Protein AF-C2ET34-F1 (afdb_monomer_lite)

Sequence (80 aa):
GVTGTPEPALRRFELALLGHLGYGVNFTHCAGSGEPVDDTMTYRYREEKGFIASVVIDNKTFTGRQLKALNAREFPDADT

Radius of gyration: 13.27 Å; chains: 1; bounding box: 35×25×38 Å

Structure (mmCIF, N/CA/C/O backbone):
data_AF-C2ET34-F1
#
_entry.id   AF-C2ET34-F1
#
loop_
_atom_site.group_PDB
_atom_site.id
_atom_site.type_symbol
_atom_site.label_atom_id
_atom_site.label_alt_id
_atom_site.label_comp_id
_atom_site.label_asym_id
_atom_site.label_entity_id
_atom_site.label_seq_id
_atom_site.pdbx_PDB_ins_code
_atom_site.Cartn_x
_atom_site.Cartn_y
_atom_site.Cartn_z
_atom_site.occupancy
_atom_site.B_iso_or_equiv
_atom_site.auth_seq_id
_atom_site.auth_comp_id
_atom_site.auth_asym_id
_atom_site.auth_atom_id
_atom_site.pdbx_PDB_model_num
ATOM 1 N N . GLY A 1 1 ? -20.723 -0.534 24.675 1.00 40.28 1 GLY A N 1
ATOM 2 C CA . GLY A 1 1 ? -19.671 0.492 24.582 1.00 40.28 1 GLY A CA 1
ATOM 3 C C . GLY A 1 1 ? -18.709 0.052 23.512 1.00 40.28 1 GLY A C 1
ATOM 4 O O . GLY A 1 1 ? -18.258 -1.080 23.586 1.00 40.28 1 GLY A O 1
ATOM 5 N N . VAL A 1 2 ? -18.471 0.871 22.490 1.00 50.41 2 VAL A N 1
ATOM 6 C CA . VAL A 1 2 ? -17.443 0.571 21.484 1.00 50.41 2 VAL A CA 1
ATOM 7 C C . VAL A 1 2 ? -16.094 0.858 22.135 1.00 50.41 2 VAL A C 1
ATOM 9 O O . VAL A 1 2 ? -15.646 1.996 22.181 1.00 50.41 2 VAL A O 1
ATOM 12 N N . THR A 1 3 ? -15.494 -0.168 22.730 1.00 54.28 3 THR A N 1
ATOM 13 C CA . THR A 1 3 ? -14.094 -0.164 23.163 1.00 54.28 3 THR A CA 1
ATOM 14 C C . THR A 1 3 ? -13.236 -0.548 21.962 1.00 54.28 3 THR A C 1
ATOM 16 O O . THR A 1 3 ? -12.770 -1.676 21.852 1.00 54.28 3 THR A O 1
ATOM 19 N N . GLY A 1 4 ? -13.122 0.367 21.010 1.00 61.47 4 GLY A N 1
ATOM 20 C CA . GLY A 1 4 ? -12.124 0.327 19.949 1.00 61.47 4 GLY A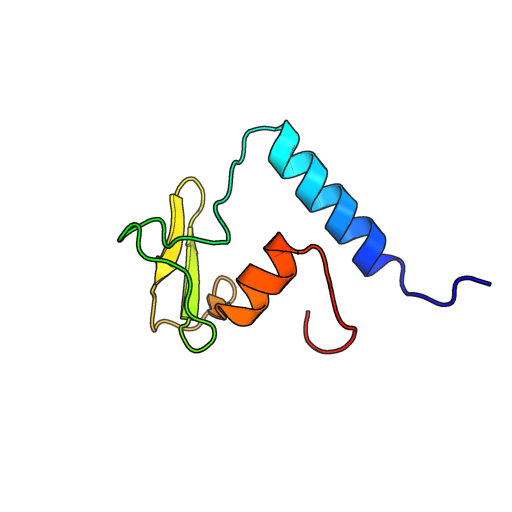 CA 1
ATOM 21 C C . GLY A 1 4 ? -11.492 1.705 19.914 1.00 61.47 4 GLY A C 1
ATOM 22 O O . GLY A 1 4 ? -12.201 2.700 20.092 1.00 61.47 4 GLY A O 1
ATOM 23 N N . THR A 1 5 ? -10.177 1.781 19.764 1.00 72.38 5 THR A N 1
ATOM 24 C CA . THR A 1 5 ? -9.502 3.064 19.567 1.00 72.38 5 THR A CA 1
ATOM 25 C C . THR A 1 5 ? -10.135 3.812 18.380 1.00 72.38 5 THR A C 1
ATOM 27 O O . THR A 1 5 ? -10.729 3.182 17.504 1.00 72.38 5 THR A O 1
ATOM 30 N N . PRO A 1 6 ? -10.103 5.157 18.328 1.00 81.44 6 PRO A N 1
ATOM 31 C CA . PRO A 1 6 ? -10.694 5.912 17.214 1.00 81.44 6 PRO A CA 1
ATOM 32 C C . PRO A 1 6 ? -9.912 5.747 15.898 1.00 81.44 6 PRO A C 1
ATOM 34 O O . PRO A 1 6 ? -10.420 6.062 14.821 1.00 81.44 6 PRO A O 1
ATOM 37 N N . GLU A 1 7 ? -8.690 5.225 15.978 1.00 81.25 7 GLU A N 1
ATOM 38 C CA . GLU A 1 7 ? -7.719 5.071 14.892 1.00 81.25 7 GLU A CA 1
ATOM 39 C C . GLU A 1 7 ? -8.237 4.325 13.639 1.00 81.25 7 GLU A C 1
ATOM 41 O O . GLU A 1 7 ? -8.062 4.850 12.538 1.00 81.25 7 GLU A O 1
ATOM 46 N N . PRO A 1 8 ? -8.944 3.179 13.720 1.00 78.19 8 PRO A N 1
ATOM 47 C CA . PRO A 1 8 ? -9.453 2.488 12.539 1.00 78.19 8 PRO A CA 1
ATOM 48 C C . PRO A 1 8 ? -10.610 3.239 11.868 1.00 78.19 8 PRO A C 1
ATOM 50 O O . PRO A 1 8 ? -10.763 3.168 10.647 1.00 78.19 8 PRO A O 1
ATOM 53 N N . ALA A 1 9 ? -11.426 3.975 12.630 1.00 80.38 9 ALA A N 1
ATOM 54 C CA . ALA A 1 9 ? -12.482 4.814 12.063 1.00 80.38 9 ALA A CA 1
ATOM 55 C C . ALA A 1 9 ? -11.887 6.027 11.329 1.00 80.38 9 ALA A C 1
ATOM 57 O O . ALA A 1 9 ? -12.315 6.337 10.215 1.00 80.38 9 ALA A O 1
ATOM 58 N N . LEU A 1 10 ? -10.862 6.653 11.917 1.00 84.12 10 LEU A N 1
ATOM 59 C CA . LEU A 1 10 ? -10.122 7.758 11.306 1.00 84.12 10 LEU A CA 1
ATOM 60 C C . LEU A 1 10 ? -9.404 7.318 10.024 1.00 84.12 10 LEU A C 1
ATOM 62 O O . LEU A 1 10 ? -9.645 7.920 8.980 1.00 84.12 10 LEU A O 1
ATOM 66 N N . ARG A 1 11 ? -8.660 6.203 10.038 1.00 83.19 11 ARG A N 1
ATOM 67 C CA . ARG A 1 11 ? -7.992 5.690 8.824 1.00 83.19 11 ARG A CA 1
ATOM 68 C C . ARG A 1 11 ? -8.960 5.410 7.684 1.00 83.19 11 ARG A C 1
ATOM 70 O O . ARG A 1 11 ? -8.667 5.697 6.524 1.00 83.19 11 ARG A O 1
ATOM 77 N N . ARG A 1 12 ? -10.129 4.840 7.990 1.00 81.06 12 ARG A N 1
ATOM 78 C CA . ARG A 1 12 ? -11.175 4.593 6.984 1.00 81.06 12 ARG A CA 1
ATOM 79 C C . ARG A 1 12 ? -11.666 5.891 6.354 1.00 81.06 12 ARG A C 1
ATOM 81 O O . ARG A 1 12 ? -11.870 5.928 5.140 1.00 81.06 12 ARG A O 1
ATOM 88 N N . PHE A 1 13 ? -11.853 6.929 7.164 1.00 83.62 13 PHE A N 1
ATOM 89 C CA . PHE A 1 13 ? -12.256 8.246 6.689 1.00 83.62 13 PHE A CA 1
ATOM 90 C C . PHE A 1 13 ? -11.167 8.899 5.827 1.00 83.62 13 PHE A C 1
ATOM 92 O O . PHE A 1 13 ? -11.463 9.347 4.721 1.00 83.62 13 PHE A O 1
ATOM 99 N N . GLU A 1 14 ? -9.911 8.886 6.272 1.00 85.44 14 GLU A N 1
ATOM 100 C CA . GLU A 1 14 ? -8.772 9.449 5.533 1.00 85.44 14 GLU A CA 1
ATOM 101 C C . GLU A 1 14 ? -8.591 8.778 4.165 1.00 85.44 14 GLU A C 1
ATOM 103 O O . GLU A 1 14 ? -8.471 9.459 3.146 1.00 85.44 14 GLU A O 1
ATOM 108 N N . LEU A 1 15 ? -8.666 7.443 4.109 1.00 80.69 15 LEU A N 1
ATOM 109 C CA . LEU A 1 15 ? -8.598 6.692 2.852 1.00 80.69 15 LEU A CA 1
ATOM 110 C C . LEU A 1 15 ? -9.768 7.013 1.914 1.00 80.69 15 LEU A C 1
ATOM 112 O O . LEU A 1 15 ? -9.582 7.118 0.700 1.00 80.69 15 LEU A O 1
ATOM 116 N N . ALA A 1 16 ? -10.977 7.180 2.456 1.00 82.31 16 ALA A N 1
ATOM 117 C CA . ALA A 1 16 ? -12.138 7.565 1.660 1.00 82.31 16 ALA A CA 1
ATOM 118 C C . ALA A 1 16 ? -11.994 8.987 1.098 1.00 82.31 16 ALA A C 1
ATOM 120 O O . ALA A 1 16 ? -12.322 9.213 -0.070 1.00 82.31 16 ALA A O 1
ATOM 121 N N . LEU A 1 17 ? -11.475 9.924 1.896 1.00 84.31 17 LEU A N 1
ATOM 122 C CA . LEU A 1 17 ? -11.220 11.300 1.480 1.00 84.31 17 LEU A CA 1
ATOM 123 C C . LEU A 1 17 ? -10.164 11.361 0.370 1.00 84.31 17 LEU A C 1
ATOM 125 O O . LEU A 1 17 ? -10.397 11.997 -0.655 1.00 84.31 17 LEU A O 1
ATOM 129 N N . LEU A 1 18 ? -9.050 10.640 0.524 1.00 81.50 18 LEU A N 1
ATOM 130 C CA . LEU A 1 18 ? -8.003 10.538 -0.499 1.00 81.50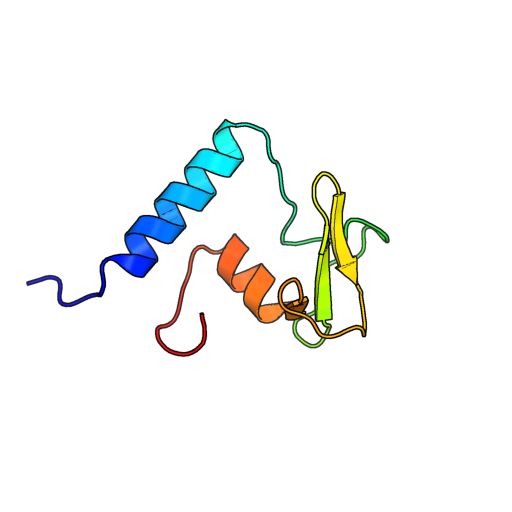 18 LEU A CA 1
ATOM 131 C C . LEU A 1 18 ? -8.552 10.003 -1.831 1.00 81.50 18 LEU A C 1
ATOM 133 O O . LEU A 1 18 ? -8.222 10.532 -2.893 1.00 81.50 18 LEU A O 1
ATOM 137 N N . GLY A 1 19 ? -9.438 9.003 -1.781 1.00 76.19 19 GLY A N 1
ATOM 138 C CA . GLY A 1 19 ? -10.128 8.494 -2.968 1.00 76.19 19 GLY A CA 1
ATOM 139 C C . GLY A 1 19 ? -10.984 9.557 -3.670 1.00 76.19 19 GLY A C 1
ATOM 140 O O . GLY A 1 19 ? -10.903 9.692 -4.888 1.00 76.19 19 GLY A O 1
ATOM 141 N N . HIS A 1 20 ? -11.755 10.349 -2.914 1.00 79.19 20 HIS A N 1
ATOM 142 C CA . HIS A 1 20 ? -12.606 11.414 -3.470 1.00 79.19 20 HIS A CA 1
ATOM 143 C C . HIS A 1 20 ? -11.812 12.603 -4.020 1.00 79.19 20 HIS A C 1
ATOM 145 O O . HIS A 1 20 ? -12.243 13.230 -4.983 1.00 79.19 20 HIS A O 1
ATOM 151 N N . LEU A 1 21 ? -10.646 12.898 -3.440 1.00 79.75 21 LEU A N 1
ATOM 152 C CA . LEU A 1 21 ? -9.729 13.932 -3.926 1.00 79.75 21 LEU A CA 1
ATOM 153 C C . LEU A 1 21 ? -8.986 13.522 -5.212 1.00 79.75 21 LEU A C 1
ATOM 155 O O . LEU A 1 21 ? -8.243 14.325 -5.766 1.00 79.75 21 LEU A O 1
ATOM 159 N N . GLY A 1 22 ? -9.177 12.288 -5.693 1.00 72.94 22 GLY A N 1
ATOM 160 C CA . GLY A 1 22 ? -8.546 11.796 -6.916 1.00 72.94 22 GLY A CA 1
ATOM 161 C C . GLY A 1 22 ? -7.116 11.292 -6.719 1.00 72.94 22 GLY A C 1
ATOM 162 O O . GLY A 1 22 ? -6.433 11.039 -7.706 1.00 72.94 22 GLY A O 1
ATOM 163 N N . TYR A 1 23 ? -6.664 11.088 -5.473 1.00 70.25 23 TYR A N 1
ATOM 164 C CA . TYR A 1 23 ? -5.313 10.580 -5.205 1.00 70.25 23 TYR A CA 1
ATOM 165 C C . TYR A 1 23 ? -5.109 9.119 -5.615 1.00 70.25 23 TYR A C 1
ATOM 167 O O . TYR A 1 23 ? -3.964 8.685 -5.670 1.00 70.25 23 TYR A O 1
ATOM 175 N N . GLY A 1 24 ? -6.185 8.378 -5.920 1.00 64.50 24 GLY A N 1
ATOM 176 C CA . GLY A 1 24 ? -6.172 7.188 -6.785 1.00 64.50 24 GLY A CA 1
ATOM 177 C C . GLY A 1 24 ? -5.064 6.162 -6.532 1.00 64.50 24 GLY A C 1
ATOM 178 O O . GLY A 1 24 ? -4.606 5.524 -7.478 1.00 64.50 24 GLY A O 1
ATOM 179 N N . VAL A 1 25 ? -4.589 6.025 -5.289 1.00 76.44 25 VAL A N 1
ATOM 180 C CA . VAL A 1 25 ? -3.432 5.181 -4.995 1.00 76.44 25 VAL A CA 1
ATOM 181 C C . VAL A 1 25 ? -3.838 3.729 -5.208 1.00 76.44 25 VAL A C 1
ATOM 183 O O . VAL A 1 25 ? -4.743 3.220 -4.549 1.00 76.44 25 VAL A O 1
ATOM 186 N N . ASN A 1 26 ? -3.176 3.056 -6.147 1.00 81.19 26 ASN A N 1
ATOM 187 C CA . ASN A 1 26 ? -3.405 1.640 -6.374 1.00 81.19 26 ASN A CA 1
ATOM 188 C C . ASN A 1 26 ? -2.646 0.829 -5.316 1.00 81.19 26 ASN A C 1
ATOM 190 O O . ASN A 1 26 ? -1.418 0.815 -5.291 1.00 81.19 26 ASN A O 1
ATOM 194 N N . PHE A 1 27 ? -3.393 0.163 -4.440 1.00 84.62 27 PHE A N 1
ATOM 195 C CA . PHE A 1 27 ? -2.853 -0.694 -3.380 1.00 84.62 27 PHE A CA 1
ATOM 196 C C . PHE A 1 27 ? -2.685 -2.160 -3.814 1.00 84.62 27 PHE A C 1
ATOM 198 O O . PHE A 1 27 ? -2.159 -2.972 -3.061 1.00 84.62 27 PHE A O 1
ATOM 205 N N . THR A 1 28 ? -3.164 -2.517 -5.008 1.00 87.44 28 THR A N 1
ATOM 206 C CA . THR A 1 28 ? -3.216 -3.904 -5.504 1.00 87.44 28 THR A CA 1
ATOM 207 C C . THR A 1 28 ? -2.174 -4.204 -6.571 1.00 87.44 28 THR A C 1
ATOM 209 O O . THR A 1 28 ? -1.853 -5.369 -6.777 1.00 87.44 28 THR A O 1
ATOM 212 N N . HIS A 1 29 ? -1.638 -3.175 -7.228 1.00 88.00 29 HIS A N 1
ATOM 213 C CA . HIS A 1 29 ? -0.651 -3.293 -8.291 1.00 88.00 29 HIS A CA 1
ATOM 214 C C . HIS A 1 29 ? 0.513 -2.335 -8.044 1.00 88.00 29 HIS A C 1
ATOM 216 O O . HIS A 1 29 ? 0.332 -1.195 -7.613 1.00 88.00 29 HIS A O 1
ATOM 222 N N . CYS A 1 30 ? 1.717 -2.800 -8.352 1.00 88.00 30 CYS A N 1
ATOM 223 C CA . CYS A 1 30 ? 2.920 -1.990 -8.367 1.00 88.00 30 CYS A CA 1
ATOM 224 C C . CYS A 1 30 ? 2.825 -0.940 -9.480 1.00 88.00 30 CYS A C 1
ATOM 226 O O . CYS A 1 30 ? 2.665 -1.277 -10.649 1.00 88.00 30 CYS A O 1
ATOM 228 N N . ALA A 1 31 ? 3.011 0.334 -9.150 1.00 85.69 31 ALA A N 1
ATOM 229 C CA . ALA A 1 31 ? 2.930 1.423 -10.118 1.00 85.69 31 ALA A CA 1
ATOM 230 C C . ALA A 1 31 ? 4.087 1.457 -11.130 1.00 85.69 31 ALA A C 1
ATOM 232 O O . ALA A 1 31 ? 3.968 2.070 -12.187 1.00 85.69 31 ALA A O 1
ATOM 233 N N . GLY A 1 32 ? 5.225 0.839 -10.799 1.00 82.25 32 GLY A N 1
ATOM 234 C CA . GLY A 1 32 ? 6.384 0.783 -11.691 1.00 82.25 32 GLY A CA 1
ATOM 235 C C . GLY A 1 32 ? 6.286 -0.327 -12.736 1.00 82.25 32 GLY A C 1
ATOM 236 O O . GLY A 1 32 ? 6.598 -0.096 -13.899 1.00 82.25 32 GLY A O 1
ATOM 237 N N . SER A 1 33 ? 5.872 -1.527 -12.318 1.00 84.56 33 SER A N 1
ATOM 238 C CA . SER A 1 33 ? 5.836 -2.720 -13.174 1.00 84.56 33 SER A CA 1
ATOM 239 C C . SER A 1 33 ? 4.440 -3.076 -13.685 1.00 84.56 33 SER A C 1
ATOM 241 O O . SER A 1 33 ? 4.337 -3.797 -14.667 1.00 84.56 33 SER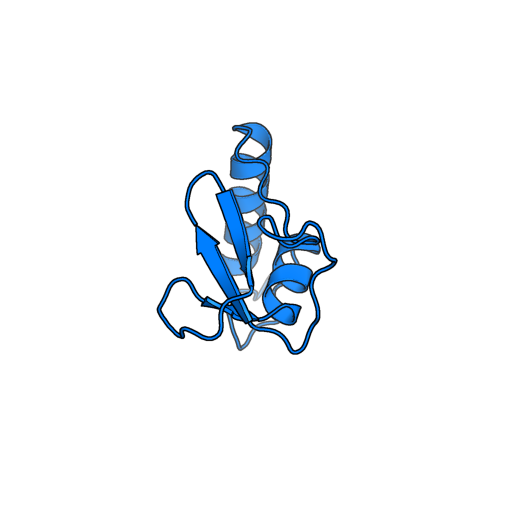 A O 1
ATOM 243 N N . GLY A 1 34 ? 3.375 -2.605 -13.030 1.00 85.38 34 GLY A N 1
ATOM 244 C CA . GLY A 1 34 ? 2.001 -3.041 -13.290 1.00 85.38 34 GLY A CA 1
ATOM 245 C C . GLY A 1 34 ? 1.659 -4.414 -12.704 1.00 85.38 34 GLY A C 1
ATOM 246 O O . GLY A 1 34 ? 0.515 -4.838 -12.803 1.00 85.38 34 GLY A O 1
ATOM 247 N N . GLU A 1 35 ? 2.620 -5.091 -12.072 1.00 89.75 35 GLU A N 1
ATOM 248 C CA . GLU A 1 35 ? 2.431 -6.420 -11.482 1.00 89.75 35 GLU A CA 1
ATOM 249 C C . GLU A 1 35 ? 1.583 -6.360 -10.203 1.00 89.75 35 GLU A C 1
ATOM 251 O O . GLU A 1 35 ? 1.641 -5.359 -9.476 1.00 89.75 35 GLU A O 1
ATOM 256 N N . PRO A 1 36 ? 0.834 -7.428 -9.877 1.00 91.31 36 PRO A N 1
ATOM 257 C CA . PRO A 1 36 ? 0.082 -7.504 -8.633 1.00 91.31 36 PRO A CA 1
ATOM 258 C C . PRO A 1 36 ? 1.001 -7.44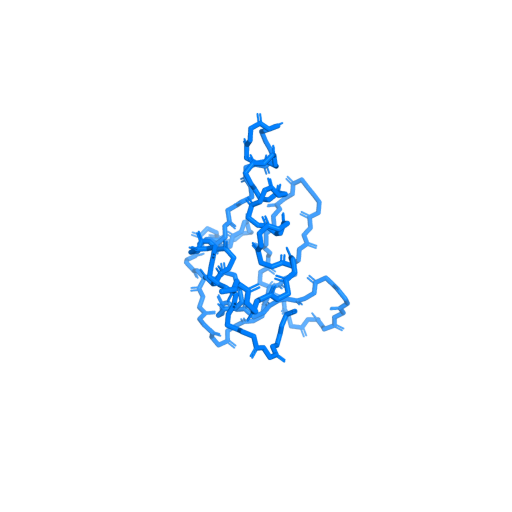4 -7.406 1.00 91.31 36 PRO A C 1
ATOM 260 O O . PRO A 1 36 ? 2.159 -7.863 -7.425 1.00 91.31 36 PRO A O 1
ATOM 263 N N . VAL A 1 37 ? 0.465 -6.911 -6.311 1.00 92.12 37 VAL A N 1
ATOM 264 C CA . VAL A 1 37 ? 1.162 -6.817 -5.029 1.00 92.12 37 VAL A CA 1
ATOM 265 C C . VAL A 1 37 ? 1.267 -8.198 -4.374 1.00 92.12 37 VAL A C 1
ATOM 267 O O . VAL A 1 37 ? 0.255 -8.850 -4.093 1.00 92.12 37 VAL A O 1
ATOM 270 N N . ASP A 1 38 ? 2.497 -8.614 -4.079 1.00 92.88 38 ASP A N 1
ATOM 271 C CA . ASP A 1 38 ? 2.821 -9.859 -3.385 1.00 92.88 38 ASP A CA 1
ATOM 272 C C . ASP A 1 38 ? 2.929 -9.628 -1.874 1.00 92.88 38 ASP A C 1
ATOM 274 O O . ASP A 1 38 ? 3.563 -8.670 -1.434 1.00 92.88 38 ASP A O 1
ATOM 278 N N . ASP A 1 39 ? 2.331 -10.509 -1.066 1.00 89.00 39 ASP A N 1
ATOM 279 C CA . ASP A 1 39 ? 2.298 -10.379 0.398 1.00 89.00 39 ASP A CA 1
ATOM 280 C C . ASP A 1 39 ? 3.686 -10.327 1.043 1.00 89.00 39 ASP A C 1
ATOM 282 O O . ASP A 1 39 ? 3.845 -9.703 2.095 1.00 89.00 39 ASP A O 1
ATOM 286 N N . THR A 1 40 ? 4.670 -10.992 0.434 1.00 90.12 40 THR A N 1
ATOM 287 C CA . THR A 1 40 ? 6.027 -11.140 0.976 1.00 90.12 40 THR A CA 1
ATOM 288 C C . THR A 1 40 ? 6.993 -10.061 0.495 1.00 90.12 40 THR A C 1
ATOM 290 O O . THR A 1 40 ? 8.080 -9.913 1.055 1.00 90.12 40 THR A O 1
ATOM 293 N N . MET A 1 41 ? 6.597 -9.283 -0.513 1.00 92.31 41 MET A N 1
ATOM 294 C CA . MET A 1 41 ? 7.421 -8.236 -1.102 1.00 92.31 41 MET A CA 1
ATOM 295 C C . MET A 1 41 ? 7.227 -6.899 -0.378 1.00 92.31 41 MET A C 1
ATOM 297 O O . MET A 1 41 ? 6.167 -6.606 0.186 1.00 92.31 41 MET A O 1
ATOM 301 N N . THR A 1 42 ? 8.259 -6.060 -0.418 1.00 93.62 42 THR A N 1
ATOM 302 C CA . THR A 1 42 ? 8.219 -4.691 0.099 1.00 93.62 42 THR A CA 1
ATOM 303 C C . THR A 1 42 ? 8.057 -3.672 -1.020 1.00 93.62 42 THR A C 1
ATOM 305 O O . THR A 1 42 ? 8.631 -3.774 -2.108 1.00 93.62 42 THR A O 1
ATOM 308 N N . TYR A 1 43 ? 7.273 -2.646 -0.724 1.00 93.50 43 TYR A N 1
ATOM 309 C CA . TYR A 1 43 ? 6.920 -1.571 -1.628 1.00 93.50 43 TYR A CA 1
ATOM 310 C C . TYR A 1 43 ? 7.165 -0.239 -0.946 1.00 93.50 43 TYR A C 1
ATOM 312 O O . TYR A 1 43 ? 6.875 -0.059 0.234 1.00 93.50 43 TYR A O 1
ATOM 320 N N . ARG A 1 44 ? 7.673 0.724 -1.703 1.00 93.62 44 ARG A N 1
ATOM 321 C CA . ARG A 1 44 ? 7.892 2.081 -1.229 1.00 93.62 44 ARG A CA 1
ATOM 322 C C . ARG A 1 44 ? 6.837 3.009 -1.803 1.00 93.62 44 ARG A C 1
ATOM 324 O O . ARG A 1 44 ? 6.626 3.029 -3.018 1.00 93.62 44 ARG A O 1
ATOM 331 N N . TYR A 1 45 ? 6.208 3.795 -0.940 1.00 90.75 45 TYR A N 1
ATOM 332 C CA . TYR A 1 45 ? 5.289 4.843 -1.355 1.00 90.75 45 TYR A CA 1
ATOM 333 C C . TYR A 1 45 ? 6.052 6.002 -1.999 1.00 90.75 45 TYR A C 1
ATOM 335 O O . TYR A 1 45 ? 6.987 6.564 -1.418 1.00 90.75 45 TYR A O 1
ATOM 343 N N . ARG A 1 46 ? 5.632 6.383 -3.204 1.00 86.06 46 ARG A N 1
ATOM 344 C CA . ARG A 1 46 ? 6.070 7.599 -3.882 1.00 86.06 46 ARG A CA 1
ATOM 345 C C . ARG A 1 46 ? 4.867 8.476 -4.171 1.00 86.06 46 ARG A C 1
ATOM 347 O O . ARG A 1 46 ? 3.906 8.039 -4.797 1.00 86.06 46 ARG A O 1
ATOM 354 N N . GLU A 1 47 ? 4.975 9.729 -3.758 1.00 83.38 47 GLU A N 1
ATOM 355 C CA . GLU A 1 47 ? 3.994 10.769 -4.055 1.00 83.38 47 GLU A CA 1
ATOM 356 C C . GLU A 1 47 ? 3.736 10.822 -5.568 1.00 83.38 47 GLU A C 1
ATOM 358 O O . GLU A 1 47 ? 4.666 10.675 -6.366 1.00 83.38 47 GLU A O 1
ATOM 363 N N . GLU A 1 48 ? 2.458 10.923 -5.944 1.00 80.06 48 GLU A N 1
ATOM 364 C CA . GLU A 1 48 ? 1.956 10.987 -7.331 1.00 80.06 48 GLU A CA 1
ATOM 365 C C . GLU A 1 48 ? 2.209 9.746 -8.209 1.00 80.06 48 GLU A C 1
ATOM 367 O O . GLU A 1 48 ? 1.656 9.642 -9.301 1.00 80.06 48 GLU A O 1
ATOM 372 N N . LYS A 1 49 ? 3.008 8.778 -7.743 1.00 82.12 49 LYS A N 1
ATOM 373 C CA . LYS A 1 49 ? 3.266 7.513 -8.448 1.00 82.12 49 LYS A CA 1
ATOM 374 C C . LYS A 1 49 ? 2.598 6.313 -7.789 1.00 82.12 49 LYS A C 1
ATOM 376 O O . LYS A 1 49 ? 2.268 5.373 -8.491 1.00 82.12 49 LYS A O 1
ATOM 381 N N . GLY A 1 50 ? 2.393 6.321 -6.474 1.00 87.50 50 GLY A N 1
ATOM 382 C CA . GLY A 1 50 ? 1.885 5.172 -5.722 1.00 87.50 50 GLY A CA 1
ATOM 383 C C . GLY A 1 50 ? 3.001 4.241 -5.240 1.00 87.50 50 GLY A C 1
ATOM 384 O O . GLY A 1 50 ? 4.111 4.686 -4.940 1.00 87.50 50 GLY A O 1
ATOM 385 N N . PHE A 1 51 ? 2.706 2.947 -5.120 1.00 91.50 51 PHE A N 1
ATOM 386 C CA . PHE A 1 51 ? 3.619 1.960 -4.536 1.00 91.50 51 PHE A CA 1
ATOM 387 C C . PHE A 1 51 ? 4.521 1.313 -5.586 1.00 91.50 51 PHE A C 1
ATOM 389 O O . PHE A 1 51 ? 4.042 0.755 -6.570 1.00 91.50 51 PHE A O 1
ATOM 396 N N . ILE A 1 52 ? 5.835 1.355 -5.364 1.00 91.31 52 ILE A N 1
ATOM 397 C CA . ILE A 1 52 ? 6.831 0.736 -6.248 1.00 91.31 52 ILE A CA 1
ATOM 398 C C . ILE A 1 52 ? 7.603 -0.321 -5.466 1.00 91.31 52 ILE A C 1
ATOM 400 O O . ILE A 1 52 ? 8.059 -0.044 -4.358 1.00 91.31 52 ILE A O 1
ATOM 404 N N . ALA A 1 53 ? 7.773 -1.511 -6.045 1.00 92.38 53 ALA A N 1
ATOM 405 C CA . ALA A 1 53 ? 8.584 -2.572 -5.455 1.00 92.38 53 ALA A CA 1
ATOM 406 C C . ALA A 1 53 ? 9.996 -2.051 -5.135 1.00 92.38 53 ALA A C 1
ATOM 408 O O . ALA A 1 53 ? 10.660 -1.447 -5.980 1.00 92.38 53 ALA A O 1
ATOM 409 N N . SER A 1 54 ? 10.433 -2.239 -3.894 1.00 91.62 54 SER A N 1
ATOM 410 C CA . SER A 1 54 ? 11.687 -1.682 -3.393 1.00 91.62 54 SER A CA 1
ATOM 411 C C . SER A 1 54 ? 12.216 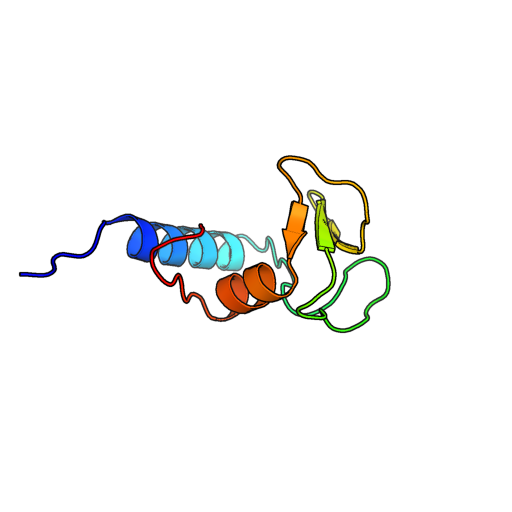-2.533 -2.253 1.00 91.62 54 SER A C 1
ATOM 413 O O . SER A 1 54 ? 11.474 -2.867 -1.337 1.00 91.62 54 SER A O 1
ATOM 415 N N . VAL A 1 55 ? 13.518 -2.811 -2.277 1.00 90.06 55 VAL A N 1
ATOM 416 C CA . VAL A 1 55 ? 14.247 -3.462 -1.173 1.00 90.06 55 VAL A CA 1
ATOM 417 C C . VAL A 1 55 ? 14.792 -2.459 -0.148 1.00 90.06 55 VAL A C 1
ATOM 419 O O . VAL A 1 55 ? 15.326 -2.854 0.882 1.00 90.06 55 VAL A O 1
ATOM 422 N N . VAL A 1 56 ? 14.678 -1.154 -0.424 1.00 90.31 56 VAL A N 1
ATOM 423 C CA . VAL A 1 56 ? 15.063 -0.098 0.523 1.00 90.31 56 VAL A CA 1
ATOM 424 C C . VAL A 1 56 ? 14.008 0.007 1.621 1.00 90.31 56 VAL A C 1
ATOM 426 O O . VAL A 1 56 ? 12.813 0.118 1.328 1.00 90.31 56 VAL A O 1
ATOM 429 N N . ILE A 1 57 ? 14.466 -0.022 2.873 1.00 90.56 57 ILE A N 1
ATOM 430 C CA . ILE A 1 57 ? 13.626 0.067 4.067 1.00 90.56 57 ILE A CA 1
ATOM 431 C C . ILE A 1 57 ? 13.772 1.461 4.679 1.00 90.56 57 ILE A C 1
ATOM 433 O O . ILE A 1 57 ? 14.848 1.837 5.142 1.00 90.56 57 ILE A O 1
ATOM 437 N N . ASP A 1 58 ? 12.681 2.221 4.668 1.00 90.88 58 ASP A N 1
ATOM 438 C CA . ASP A 1 58 ? 12.546 3.532 5.297 1.00 90.88 58 ASP A CA 1
ATOM 439 C C . ASP A 1 58 ? 11.093 3.765 5.745 1.00 90.88 58 ASP A C 1
ATOM 441 O O . ASP A 1 58 ? 10.231 2.909 5.559 1.00 90.88 58 ASP A O 1
ATOM 445 N N . ASN A 1 59 ? 10.786 4.933 6.314 1.00 89.19 59 ASN A N 1
ATOM 446 C CA . ASN A 1 59 ? 9.443 5.248 6.827 1.00 89.19 59 ASN A CA 1
ATOM 447 C C . ASN A 1 59 ? 8.354 5.334 5.734 1.00 89.19 59 ASN A C 1
ATOM 449 O O . ASN A 1 59 ? 7.189 5.553 6.053 1.00 89.19 59 ASN A O 1
ATOM 453 N N . LYS A 1 60 ? 8.713 5.203 4.448 1.00 90.38 60 LYS A N 1
ATOM 454 C CA . LYS A 1 60 ? 7.766 5.084 3.327 1.00 90.38 60 LYS A CA 1
ATOM 455 C C . LYS A 1 60 ? 7.634 3.640 2.820 1.00 90.38 60 LYS A C 1
ATOM 457 O O . LYS A 1 60 ? 7.087 3.443 1.734 1.00 90.38 60 LYS A O 1
ATOM 462 N N . THR A 1 61 ? 8.154 2.650 3.545 1.00 92.31 61 THR A N 1
ATOM 463 C CA . THR A 1 61 ? 8.139 1.237 3.148 1.00 92.31 61 THR A CA 1
ATOM 464 C C . THR A 1 61 ? 6.967 0.488 3.776 1.00 92.31 61 THR A C 1
ATOM 466 O O . THR A 1 61 ? 6.694 0.617 4.963 1.00 92.31 61 THR A O 1
ATOM 469 N N . PHE A 1 62 ? 6.307 -0.330 2.961 1.00 92.38 62 PHE A N 1
ATOM 470 C CA . PHE A 1 62 ? 5.150 -1.140 3.317 1.00 92.38 62 PHE A CA 1
ATOM 471 C C . PHE A 1 62 ? 5.313 -2.546 2.748 1.00 92.38 62 PHE A C 1
ATOM 473 O O . PHE A 1 62 ? 5.827 -2.730 1.644 1.00 92.38 62 PHE A O 1
ATOM 480 N N . THR A 1 63 ? 4.849 -3.550 3.476 1.00 93.19 63 THR A N 1
ATOM 481 C CA . THR A 1 63 ? 4.723 -4.916 2.953 1.00 93.19 63 THR A CA 1
ATOM 482 C C . THR A 1 63 ? 3.482 -5.034 2.076 1.00 93.19 63 THR A C 1
ATOM 484 O O . THR A 1 63 ? 2.494 -4.324 2.283 1.00 93.19 63 THR A O 1
ATOM 487 N N . GLY A 1 64 ? 3.477 -5.963 1.119 1.00 91.31 64 GLY A N 1
ATOM 488 C CA . GLY A 1 64 ? 2.277 -6.194 0.317 1.00 91.31 64 GLY A CA 1
ATOM 489 C C . GLY A 1 64 ? 1.070 -6.618 1.153 1.00 91.31 64 GLY A C 1
ATOM 490 O O . GLY A 1 64 ? -0.053 -6.222 0.846 1.00 91.31 64 GLY A O 1
ATOM 491 N N . ARG A 1 65 ? 1.292 -7.312 2.277 1.00 90.88 65 ARG A N 1
ATOM 492 C CA . ARG A 1 65 ? 0.233 -7.603 3.252 1.00 90.88 65 ARG A CA 1
ATOM 493 C C . ARG A 1 65 ? -0.389 -6.325 3.823 1.00 90.88 65 ARG A C 1
ATOM 495 O O . ARG A 1 65 ? -1.612 -6.213 3.868 1.00 90.88 65 ARG A O 1
ATOM 502 N N . GLN A 1 66 ? 0.430 -5.347 4.217 1.00 89.88 66 GLN A N 1
ATOM 503 C CA . GLN A 1 66 ? -0.056 -4.045 4.692 1.00 89.88 66 GLN A CA 1
ATOM 504 C C . GLN A 1 66 ? -0.815 -3.289 3.590 1.00 89.88 66 GLN A C 1
ATOM 506 O O . GLN A 1 66 ? -1.857 -2.700 3.866 1.00 89.88 66 GLN A O 1
ATOM 511 N N . LEU A 1 67 ? -0.363 -3.348 2.331 1.00 90.56 67 LEU A N 1
ATOM 512 C CA . LEU A 1 67 ? -1.089 -2.742 1.205 1.00 90.56 67 LEU A CA 1
ATOM 513 C C . LEU A 1 67 ? -2.459 -3.391 0.974 1.00 90.56 67 LEU A C 1
ATOM 515 O O . LEU A 1 67 ? -3.448 -2.689 0.763 1.00 90.56 67 LEU A O 1
ATOM 519 N N . LYS A 1 68 ? -2.550 -4.721 1.070 1.00 89.62 68 LYS A N 1
ATOM 520 C CA . LYS A 1 68 ? -3.827 -5.440 0.969 1.00 89.62 68 LYS A CA 1
ATOM 521 C C . LYS A 1 68 ? -4.765 -5.091 2.124 1.00 89.62 68 LYS A C 1
ATOM 523 O O . LYS A 1 68 ? -5.951 -4.882 1.883 1.00 89.62 68 LYS A O 1
ATOM 528 N N . ALA A 1 69 ? -4.237 -4.944 3.338 1.00 87.00 69 ALA A N 1
ATOM 529 C CA . ALA A 1 69 ? -4.994 -4.476 4.498 1.00 87.00 69 ALA A CA 1
ATOM 530 C C . ALA A 1 69 ? -5.522 -3.038 4.304 1.00 87.00 69 ALA A C 1
ATOM 532 O O . ALA A 1 69 ? -6.701 -2.771 4.542 1.00 87.00 69 ALA A O 1
ATOM 533 N N . LEU A 1 70 ? -4.692 -2.131 3.766 1.00 85.62 70 LEU A N 1
ATOM 534 C CA . LEU A 1 70 ? -5.092 -0.767 3.390 1.00 85.62 70 LEU A CA 1
ATOM 535 C C . LEU A 1 70 ? -6.198 -0.767 2.326 1.00 85.62 70 LEU A C 1
ATOM 537 O O . LEU A 1 70 ? -7.177 -0.031 2.458 1.00 85.62 70 LEU A O 1
ATOM 541 N N . ASN A 1 71 ? -6.082 -1.627 1.311 1.00 86.00 71 ASN A N 1
ATOM 542 C CA . ASN A 1 71 ? -7.100 -1.794 0.276 1.00 86.00 71 ASN A CA 1
ATOM 543 C C . ASN A 1 71 ? -8.429 -2.314 0.848 1.00 86.00 71 ASN A C 1
ATOM 545 O O . ASN A 1 71 ? -9.495 -1.808 0.501 1.00 86.00 71 ASN A O 1
ATOM 549 N N . ALA A 1 72 ? -8.362 -3.306 1.741 1.00 85.25 72 ALA A N 1
ATOM 550 C CA . ALA A 1 72 ? -9.519 -3.883 2.423 1.00 85.25 72 ALA A CA 1
ATOM 551 C C . ALA A 1 72 ? -10.115 -2.947 3.492 1.00 85.25 72 ALA A C 1
ATOM 553 O O . ALA A 1 72 ? -11.262 -3.121 3.900 1.00 85.25 72 ALA A O 1
ATOM 554 N N . ARG A 1 73 ? -9.366 -1.917 3.915 1.00 79.31 73 ARG A N 1
ATOM 555 C CA . ARG A 1 73 ? -9.707 -1.007 5.025 1.00 79.31 73 ARG A CA 1
ATOM 556 C C . ARG A 1 73 ? -9.898 -1.747 6.353 1.00 79.31 73 ARG A C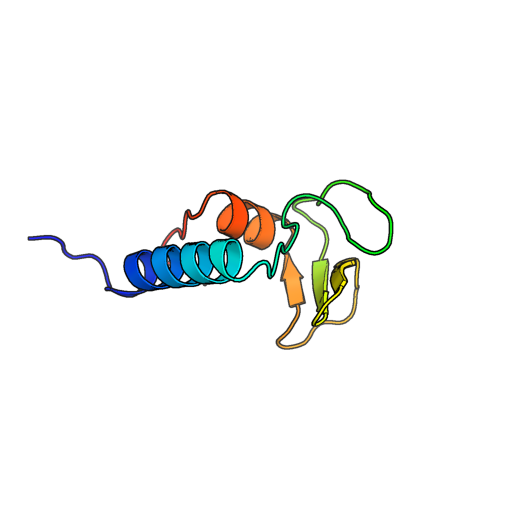 1
ATOM 558 O O . ARG A 1 73 ? -10.722 -1.366 7.202 1.00 79.31 73 ARG A O 1
ATOM 565 N N . GLU A 1 74 ? -9.119 -2.808 6.516 1.00 78.31 74 GLU A N 1
ATOM 566 C CA . GLU A 1 74 ? -9.083 -3.661 7.692 1.00 78.31 74 GLU A CA 1
ATOM 567 C C . GLU A 1 74 ? -7.748 -3.454 8.397 1.00 78.31 74 GLU A C 1
ATOM 569 O O . GLU A 1 74 ? -6.686 -3.698 7.834 1.00 78.31 74 GLU A O 1
ATOM 574 N N . PHE A 1 75 ? -7.813 -2.974 9.634 1.00 71.00 75 PHE A N 1
ATOM 575 C CA . PHE A 1 75 ? -6.647 -2.691 10.461 1.00 71.00 75 PHE A CA 1
ATOM 576 C C . PHE A 1 75 ? -6.724 -3.590 11.691 1.00 71.00 75 PHE A C 1
ATOM 578 O O . PHE A 1 75 ? -7.347 -3.197 12.679 1.00 71.00 75 PHE A O 1
ATOM 585 N N . PRO A 1 76 ? -6.207 -4.829 11.623 1.00 62.88 76 PRO A N 1
ATOM 586 C CA . PRO A 1 76 ? -6.100 -5.658 12.808 1.00 62.88 76 PRO A CA 1
ATOM 587 C C . PRO A 1 76 ? -5.105 -4.993 13.767 1.00 62.88 76 PRO A C 1
ATOM 589 O O . PRO A 1 76 ? -3.949 -4.747 13.425 1.00 62.88 76 PRO A O 1
ATOM 592 N N . ASP A 1 77 ? -5.621 -4.642 14.938 1.00 56.00 77 ASP A N 1
ATOM 593 C CA . ASP A 1 77 ? -4.961 -3.974 16.058 1.00 56.00 77 ASP A CA 1
ATOM 594 C C . ASP A 1 77 ? -3.681 -4.738 16.463 1.00 56.00 77 ASP A C 1
ATOM 596 O O . ASP A 1 77 ? -3.780 -5.783 17.101 1.00 56.00 77 ASP A O 1
ATOM 600 N N . ALA A 1 78 ? -2.507 -4.296 15.979 1.00 50.31 78 ALA A N 1
ATOM 601 C CA . ALA A 1 78 ? -1.170 -4.583 16.538 1.00 50.31 78 ALA A CA 1
ATOM 602 C C . ALA A 1 78 ? 0.011 -4.050 15.692 1.00 50.31 78 ALA A C 1
ATOM 604 O O . ALA A 1 78 ? 1.080 -3.850 16.257 1.00 50.31 78 ALA A O 1
ATOM 605 N N . ASP A 1 79 ? -0.128 -3.842 14.373 1.00 46.09 79 ASP A N 1
ATOM 606 C CA . ASP A 1 79 ? 1.042 -3.581 13.492 1.00 46.09 79 ASP A CA 1
ATOM 607 C C . ASP A 1 79 ? 0.876 -2.399 12.518 1.00 46.09 79 ASP A C 1
ATOM 609 O O . ASP A 1 79 ? 1.608 -2.258 11.541 1.00 46.09 79 ASP A O 1
ATOM 613 N N . THR A 1 80 ? -0.104 -1.526 12.751 1.00 44.91 80 THR A N 1
ATOM 614 C CA . THR A 1 80 ? -0.231 -0.269 11.991 1.00 44.91 80 THR A CA 1
ATOM 615 C C . THR A 1 80 ? -0.558 0.874 12.905 1.00 44.91 80 THR A C 1
ATOM 617 O O . THR A 1 80 ? -1.436 0.670 13.771 1.00 44.91 80 THR A O 1
#

pLDDT: mean 81.65, std 12.41, range [40.28, 93.62]

Organism: NCBI:txid1423814

Foldseek 3Di:
DPPDPCVLVVLVVVLVVCVVVVQPADLQAALVPRHGADQAFKWFQDRPRHTHTDPDDDPRIDGSVVSVCSVVSHDDPDDD

Secondary structure (DSSP, 8-state):
---S-SHHHHHHHHHHHHHHTT----SSB-TTT-PBPPTTSEEEEETTTEEEE----STTEEEHHHHHHHHHT---TT--

InterPro domains:
  IPR003717 Recombination protein O, RecO [PF02565] (6-48)
  IPR003717 Recombination protein O, RecO [PTHR33991] (4-72)
  IPR037278 ARFGAP/RecO-like zinc finger [SSF57863] (5-40)
  IPR042242 Recombination protein O, C-terminal [G3DSA:1.20.1440.120] (1-80)